Protein AF-A0AA88QID2-F1 (afdb_monomer_lite)

Secondary structure (DSSP, 8-state):
------SGGGTT-TTT-TTHHHHHHHHHHHHHTTT-TTTTHHHHHHHHHHHHHHHHHHHHHHHTT-SSSSPPHHHHHHHHHHTTS---

InterPro domains:
  IPR009069 Cysteine alpha-hairpin motif superfamily [SSF47072] (16-77)
  IPR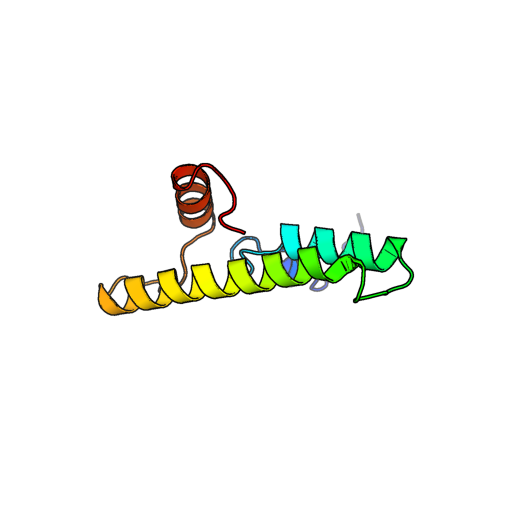051040 Cytochrome c oxidase-assembly factor COX23 [PTHR46811] (5-82)

pLDDT: mean 72.99, std 12.96, range [40.22, 87.25]

Organism: NCBI:txid172907

Structure (mmCIF, N/CA/C/O backbone):
data_AF-A0AA88QID2-F1
#
_entry.id   AF-A0AA88QID2-F1
#
loop_
_atom_site.group_PDB
_atom_site.id
_atom_site.type_symbol
_atom_site.label_atom_id
_atom_site.label_alt_id
_atom_site.label_comp_id
_atom_site.label_asym_id
_atom_site.label_entity_id
_atom_site.label_seq_id
_atom_site.pdbx_PDB_ins_code
_atom_site.Cartn_x
_atom_site.Cartn_y
_atom_site.Cartn_z
_atom_site.occupancy
_atom_site.B_iso_or_equiv
_atom_site.auth_seq_id
_atom_site.auth_comp_id
_atom_site.auth_asym_id
_atom_site.auth_atom_id
_atom_site.pdbx_PDB_model_num
ATOM 1 N N . MET A 1 1 ? 27.156 24.583 12.403 1.00 54.94 1 MET A N 1
ATOM 2 C CA . MET A 1 1 ? 25.697 24.350 12.344 1.00 54.94 1 MET A CA 1
ATOM 3 C C . MET A 1 1 ? 25.129 25.196 11.217 1.00 54.94 1 MET A C 1
ATOM 5 O O . MET A 1 1 ? 25.327 26.394 11.297 1.00 54.94 1 MET A O 1
ATOM 9 N N . MET A 1 2 ? 24.459 24.632 10.206 1.00 44.56 2 MET A N 1
ATOM 10 C CA . MET A 1 2 ? 23.515 25.389 9.368 1.00 44.56 2 MET A CA 1
ATOM 11 C C . MET A 1 2 ? 22.347 24.483 8.982 1.00 44.56 2 MET A C 1
ATOM 13 O O . MET A 1 2 ? 22.525 23.410 8.413 1.00 44.56 2 MET A O 1
ATOM 17 N N . ALA A 1 3 ? 21.160 24.923 9.387 1.00 57.47 3 ALA A N 1
ATOM 18 C CA . ALA A 1 3 ? 19.888 24.250 9.232 1.00 57.47 3 ALA A CA 1
ATOM 19 C C . ALA A 1 3 ? 19.299 24.526 7.842 1.00 57.47 3 ALA A C 1
ATOM 21 O O . ALA A 1 3 ? 19.015 25.672 7.504 1.00 57.47 3 ALA A O 1
ATOM 22 N N . GLY A 1 4 ? 19.050 23.465 7.073 1.00 47.44 4 GLY A N 1
ATOM 23 C CA . GLY A 1 4 ? 18.172 23.486 5.906 1.00 47.44 4 GLY A CA 1
ATOM 24 C C . GLY A 1 4 ? 16.794 22.946 6.284 1.00 47.44 4 GLY A C 1
ATOM 25 O O . GLY A 1 4 ? 16.553 21.744 6.220 1.00 47.44 4 GLY A O 1
ATOM 26 N N . LYS A 1 5 ? 15.878 23.823 6.704 1.00 57.47 5 LYS A N 1
ATOM 27 C CA . LYS A 1 5 ? 14.440 23.515 6.722 1.00 57.47 5 LYS A CA 1
ATOM 28 C C . LYS A 1 5 ? 13.963 23.458 5.269 1.00 57.47 5 LYS A C 1
ATOM 30 O O . LYS A 1 5 ? 14.150 24.456 4.582 1.00 57.47 5 LYS A O 1
ATOM 35 N N . SER A 1 6 ? 13.327 22.362 4.833 1.00 46.25 6 SER A N 1
ATOM 36 C CA . SER A 1 6 ? 12.110 22.378 3.985 1.00 46.25 6 SER A CA 1
ATOM 37 C C . SER A 1 6 ? 11.647 20.966 3.565 1.00 46.25 6 SER A C 1
ATOM 39 O O . SER A 1 6 ? 12.247 20.297 2.733 1.00 46.25 6 SER A O 1
ATOM 41 N N . SER A 1 7 ? 10.518 20.543 4.143 1.00 49.94 7 SER A N 1
ATOM 42 C CA . SER A 1 7 ? 9.453 19.715 3.536 1.00 49.94 7 SER A CA 1
ATOM 43 C C . SER A 1 7 ? 9.678 18.235 3.172 1.00 49.94 7 SER A C 1
ATOM 45 O O . SER A 1 7 ? 8.683 17.524 3.032 1.00 49.94 7 SER A O 1
ATOM 47 N N . ALA A 1 8 ? 10.904 17.712 3.098 1.00 44.81 8 ALA A N 1
ATOM 48 C CA . ALA A 1 8 ? 11.137 16.301 2.735 1.00 44.81 8 ALA A CA 1
ATOM 49 C C . ALA A 1 8 ? 10.575 15.272 3.752 1.00 44.81 8 ALA A C 1
ATOM 51 O O . ALA A 1 8 ? 10.260 14.140 3.385 1.00 44.81 8 ALA A O 1
ATOM 52 N N . CYS A 1 9 ? 10.373 15.661 5.019 1.00 43.41 9 CYS A N 1
ATOM 53 C CA . CYS A 1 9 ? 9.811 14.772 6.050 1.00 43.41 9 CYS A CA 1
ATOM 54 C C . CYS A 1 9 ? 8.333 14.408 5.835 1.00 43.41 9 CYS A C 1
ATOM 56 O O . CYS A 1 9 ? 7.893 13.372 6.328 1.00 43.41 9 CYS A O 1
ATOM 58 N N . LYS A 1 10 ? 7.545 15.205 5.097 1.00 40.22 10 LYS A N 1
ATOM 59 C CA . LYS A 1 10 ? 6.109 14.911 4.900 1.00 40.22 10 LYS A CA 1
ATOM 60 C C . LYS A 1 10 ? 5.851 13.746 3.937 1.00 40.22 10 LYS A C 1
ATOM 62 O O . LYS A 1 10 ? 4.824 13.092 4.056 1.00 40.22 10 LYS A O 1
ATOM 67 N N . VAL A 1 11 ? 6.793 13.440 3.041 1.00 45.81 11 VAL A N 1
ATOM 68 C CA . VAL A 1 11 ? 6.685 12.325 2.074 1.00 45.81 11 VAL A CA 1
ATOM 69 C C . VAL A 1 11 ? 7.206 10.998 2.652 1.00 45.81 11 VAL A C 1
ATOM 71 O O . VAL A 1 11 ? 6.840 9.932 2.170 1.00 45.81 11 VAL A O 1
ATOM 74 N N . ARG A 1 12 ? 7.988 11.051 3.741 1.00 44.69 12 ARG A N 1
ATOM 75 C CA . ARG A 1 12 ? 8.506 9.891 4.493 1.00 44.69 12 ARG A CA 1
ATOM 76 C C . ARG A 1 12 ? 7.721 9.595 5.779 1.00 44.69 12 ARG A C 1
ATOM 78 O O . ARG A 1 12 ? 8.251 8.975 6.692 1.00 44.69 12 ARG A O 1
ATOM 85 N N . ASN A 1 13 ? 6.480 10.067 5.892 1.00 51.31 13 ASN A N 1
ATOM 86 C CA . ASN A 1 13 ? 5.627 9.681 7.015 1.00 51.31 13 ASN A CA 1
ATOM 87 C C . ASN A 1 13 ? 5.122 8.248 6.788 1.00 51.31 13 ASN A C 1
ATOM 89 O O . ASN A 1 13 ? 4.155 8.033 6.049 1.00 51.31 13 ASN A O 1
ATOM 93 N N . VAL A 1 14 ? 5.791 7.288 7.436 1.00 54.53 14 VAL A N 1
ATOM 94 C CA . VAL A 1 14 ? 5.349 5.887 7.604 1.00 54.53 14 VAL A CA 1
ATOM 95 C C . VAL A 1 14 ? 3.883 5.839 8.051 1.00 54.53 14 VAL A C 1
ATOM 97 O O . VAL A 1 14 ? 3.094 5.028 7.568 1.00 54.53 14 VAL A O 1
ATOM 100 N N . ASP A 1 15 ? 3.482 6.819 8.860 1.00 48.69 15 ASP A N 1
ATOM 101 C CA . ASP A 1 15 ? 2.125 7.022 9.355 1.00 48.69 15 ASP A CA 1
ATOM 102 C C . ASP A 1 15 ? 1.072 7.402 8.313 1.00 48.69 15 ASP A C 1
ATOM 104 O O . ASP A 1 15 ? -0.111 7.326 8.612 1.00 48.69 15 ASP A O 1
ATOM 108 N N . ILE A 1 16 ? 1.417 7.778 7.079 1.00 54.12 16 ILE A N 1
ATOM 109 C CA . ILE A 1 16 ? 0.413 8.206 6.077 1.00 54.12 16 ILE A CA 1
ATOM 110 C C . ILE A 1 16 ? 0.435 7.314 4.839 1.00 54.12 16 ILE A C 1
ATOM 112 O O . ILE A 1 16 ? -0.615 7.022 4.273 1.00 54.12 16 ILE A O 1
ATOM 116 N N . ASN A 1 17 ? 1.614 6.841 4.430 1.00 61.12 17 ASN A N 1
ATOM 117 C CA . ASN A 1 17 ? 1.751 5.989 3.255 1.00 61.12 17 ASN A CA 1
ATOM 118 C C . ASN A 1 17 ? 2.170 4.578 3.664 1.00 61.12 17 ASN A C 1
ATOM 120 O O . ASN A 1 17 ? 3.356 4.329 3.838 1.00 61.12 17 ASN A O 1
ATOM 124 N N . PRO A 1 18 ? 1.234 3.624 3.752 1.00 68.31 18 PRO A N 1
ATOM 125 C CA . PRO A 1 18 ? 1.552 2.267 4.186 1.00 68.31 18 PRO A CA 1
ATOM 126 C C . PRO A 1 18 ? 2.295 1.431 3.130 1.00 68.31 18 PRO A C 1
ATOM 128 O O . PRO A 1 18 ? 2.713 0.312 3.398 1.00 68.31 18 PRO A O 1
ATOM 131 N N . CYS A 1 19 ? 2.470 1.973 1.924 1.00 72.81 19 CYS A N 1
ATOM 132 C CA . CYS A 1 19 ? 3.121 1.306 0.798 1.00 72.81 19 CYS A CA 1
ATOM 133 C C . CYS A 1 19 ? 4.447 1.987 0.409 1.00 72.81 19 CYS A C 1
ATOM 135 O O . CYS A 1 19 ? 4.848 1.916 -0.748 1.00 72.81 19 CYS A O 1
ATOM 137 N N . ILE A 1 20 ? 5.104 2.695 1.337 1.00 72.31 20 ILE A N 1
ATOM 138 C CA . ILE A 1 20 ? 6.366 3.416 1.077 1.00 72.31 20 ILE A CA 1
ATOM 139 C C . ILE A 1 20 ? 7.486 2.503 0.589 1.00 72.31 20 ILE A C 1
ATOM 141 O O . ILE A 1 20 ? 8.182 2.879 -0.346 1.00 72.31 20 ILE A O 1
ATOM 145 N N . GLU A 1 21 ? 7.640 1.312 1.164 1.00 72.12 21 GLU A N 1
ATOM 146 C CA . GLU A 1 21 ? 8.668 0.366 0.719 1.00 72.12 21 GLU A CA 1
ATOM 147 C C . GLU A 1 21 ? 8.405 -0.145 -0.703 1.00 72.12 21 GLU A C 1
ATOM 149 O O . GLU A 1 21 ? 9.335 -0.251 -1.495 1.00 72.12 21 GLU A O 1
ATOM 154 N N . GLU A 1 22 ? 7.141 -0.394 -1.064 1.00 75.69 22 GLU A N 1
ATOM 155 C CA . GLU A 1 22 ? 6.791 -0.804 -2.432 1.00 75.69 22 GLU A CA 1
ATOM 156 C C . GLU A 1 22 ? 6.967 0.345 -3.425 1.00 75.69 22 GLU A C 1
ATOM 158 O O . GLU A 1 22 ? 7.436 0.134 -4.544 1.00 75.69 22 GLU A O 1
ATOM 163 N N . SER A 1 23 ? 6.645 1.576 -3.014 1.00 75.12 23 SER A N 1
ATOM 164 C CA . SER A 1 23 ? 6.950 2.770 -3.801 1.00 75.12 23 SER A CA 1
ATOM 165 C C . SER A 1 23 ? 8.455 2.915 -4.011 1.00 75.12 23 SER A C 1
ATOM 167 O O . SER A 1 23 ? 8.872 3.104 -5.148 1.00 75.12 23 SER A O 1
ATOM 169 N N . ASP A 1 24 ? 9.270 2.779 -2.964 1.00 80.81 24 ASP A N 1
ATOM 170 C CA . ASP A 1 24 ? 10.735 2.846 -3.047 1.00 80.81 24 ASP A CA 1
ATOM 171 C C . ASP A 1 24 ? 11.304 1.740 -3.949 1.00 80.81 24 ASP A C 1
ATOM 173 O O . ASP A 1 24 ? 12.113 2.020 -4.832 1.00 80.81 24 ASP A O 1
ATOM 177 N N . GLY A 1 25 ? 10.805 0.506 -3.822 1.00 79.88 25 GLY A N 1
ATOM 178 C CA . GLY A 1 25 ? 11.162 -0.608 -4.702 1.00 79.88 25 GLY A CA 1
ATOM 179 C C . GLY A 1 25 ? 10.792 -0.349 -6.164 1.00 79.88 25 GLY A C 1
ATOM 180 O O . GLY A 1 25 ? 11.606 -0.573 -7.061 1.00 79.88 25 GLY A O 1
ATOM 181 N N . SER A 1 26 ? 9.600 0.203 -6.416 1.00 81.06 26 SER A N 1
ATOM 182 C CA . SER A 1 26 ? 9.184 0.598 -7.765 1.00 81.06 26 SER A CA 1
ATOM 183 C C . SER A 1 26 ? 10.050 1.727 -8.330 1.00 81.06 26 SER A C 1
ATOM 185 O O . SER A 1 26 ? 10.394 1.684 -9.506 1.00 81.06 26 SER A O 1
ATOM 187 N N . GLN A 1 27 ? 10.449 2.703 -7.506 1.00 81.81 27 GLN A N 1
ATOM 188 C CA . GLN A 1 27 ? 11.333 3.796 -7.913 1.00 81.81 27 GLN A CA 1
ATOM 189 C C . GLN A 1 27 ? 12.737 3.285 -8.236 1.00 81.81 27 GLN A C 1
ATOM 191 O O . GLN A 1 27 ? 13.269 3.648 -9.276 1.00 81.81 27 GLN A O 1
ATOM 196 N N . LYS A 1 28 ? 13.300 2.387 -7.420 1.00 84.50 28 LYS A N 1
ATOM 197 C CA . LYS A 1 28 ? 14.590 1.732 -7.701 1.00 84.50 28 LYS A CA 1
ATOM 198 C C . LYS A 1 28 ? 14.555 0.904 -8.979 1.00 84.50 28 LYS A C 1
ATOM 200 O O . LYS A 1 28 ? 15.508 0.918 -9.747 1.00 84.50 28 LYS A O 1
ATOM 205 N N . CYS A 1 29 ? 13.453 0.199 -9.223 1.00 85.44 29 CYS A N 1
ATOM 206 C CA . CYS A 1 29 ? 13.263 -0.527 -10.471 1.00 85.44 29 CYS A CA 1
ATOM 207 C C . CYS A 1 29 ? 13.204 0.444 -11.663 1.00 85.44 29 CYS A C 1
ATOM 209 O O . CYS A 1 29 ? 13.903 0.250 -12.651 1.00 85.44 29 CYS A O 1
ATOM 211 N N . LEU A 1 30 ? 12.434 1.530 -11.566 1.00 84.94 30 LEU A N 1
ATOM 212 C CA . LEU A 1 30 ? 12.385 2.539 -12.625 1.00 84.94 30 LEU A CA 1
ATOM 213 C C . LEU A 1 30 ? 13.763 3.170 -12.864 1.00 84.94 30 LEU A C 1
ATOM 215 O O . LEU A 1 30 ? 14.148 3.329 -14.013 1.00 84.94 30 LEU A O 1
ATOM 219 N N . ASP A 1 31 ? 14.523 3.464 -11.812 1.00 86.81 31 ASP A N 1
ATOM 220 C CA . ASP A 1 31 ? 15.882 4.004 -11.916 1.00 86.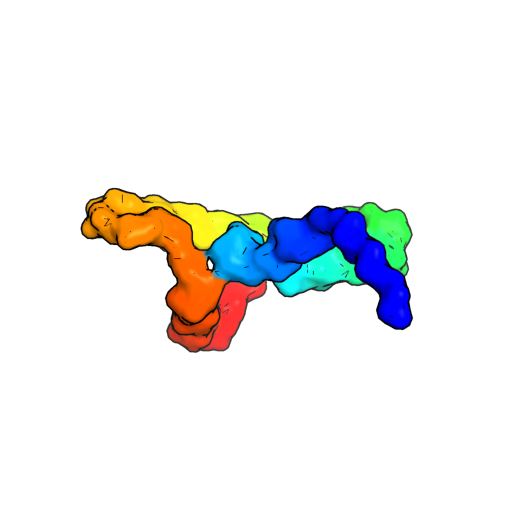81 31 ASP A CA 1
ATOM 221 C C . ASP A 1 31 ? 16.828 3.040 -12.657 1.00 86.81 31 ASP A C 1
ATOM 223 O O . ASP A 1 31 ? 17.508 3.434 -13.602 1.00 86.81 31 ASP A O 1
ATOM 227 N N . ALA A 1 32 ? 16.782 1.745 -12.322 1.00 87.25 32 ALA A N 1
ATOM 228 C CA . ALA A 1 32 ? 17.610 0.716 -12.952 1.00 87.25 32 ALA A CA 1
ATOM 229 C C . ALA A 1 32 ? 17.235 0.418 -14.418 1.00 87.25 32 ALA A C 1
ATOM 231 O O . ALA A 1 32 ? 18.097 0.049 -15.214 1.00 87.25 32 ALA A O 1
ATOM 232 N N . TYR A 1 33 ? 15.957 0.564 -14.780 1.00 83.31 33 TYR A N 1
ATOM 233 C CA . TYR A 1 33 ? 15.428 0.224 -16.105 1.00 83.31 33 TYR A CA 1
ATOM 234 C C . TYR A 1 33 ? 15.044 1.459 -16.942 1.00 83.31 33 TYR A C 1
ATOM 236 O O . TYR A 1 33 ? 14.196 1.353 -17.817 1.00 83.31 33 TYR A O 1
ATOM 244 N N . ASN A 1 34 ? 15.628 2.643 -16.715 1.00 84.50 34 ASN A N 1
ATOM 245 C CA . ASN A 1 34 ? 15.330 3.866 -17.494 1.00 84.50 34 ASN A CA 1
ATOM 246 C C . ASN A 1 34 ? 13.834 4.251 -17.537 1.00 84.50 34 ASN A C 1
ATOM 248 O O . ASN A 1 34 ? 13.319 4.733 -18.543 1.00 84.50 34 ASN A O 1
ATOM 252 N N . TYR A 1 35 ? 13.127 4.065 -16.427 1.00 76.62 35 TYR A N 1
ATOM 253 C CA . TYR A 1 35 ? 11.696 4.317 -16.264 1.00 76.62 35 TYR A CA 1
ATOM 254 C C . TYR A 1 35 ? 10.785 3.400 -17.097 1.00 76.62 35 TYR A C 1
ATOM 256 O O . TYR A 1 35 ? 9.608 3.725 -17.303 1.00 76.62 35 TYR A O 1
ATOM 264 N N . ASP A 1 36 ? 11.267 2.217 -17.500 1.00 80.44 36 ASP A N 1
ATOM 265 C CA . ASP A 1 36 ? 10.428 1.202 -18.138 1.00 80.44 36 ASP A CA 1
ATOM 266 C C . ASP A 1 36 ? 9.401 0.611 -17.160 1.00 80.44 36 ASP A C 1
ATOM 268 O O . ASP A 1 36 ? 9.633 -0.343 -16.409 1.00 80.44 36 ASP A O 1
ATOM 272 N N . LYS A 1 37 ? 8.193 1.179 -17.192 1.00 77.06 37 LYS A N 1
ATOM 273 C CA . LYS A 1 37 ? 7.056 0.760 -16.355 1.00 77.06 37 LYS A CA 1
ATOM 274 C C . LYS A 1 37 ? 6.638 -0.688 -16.618 1.00 77.06 37 LYS A C 1
ATOM 276 O O . LYS A 1 37 ? 6.053 -1.319 -15.740 1.00 77.06 37 LYS A O 1
ATOM 281 N N . SER A 1 38 ? 6.937 -1.198 -17.811 1.00 80.69 38 SER A N 1
ATOM 282 C CA . SER A 1 38 ? 6.643 -2.563 -18.250 1.00 80.69 38 SER A CA 1
ATOM 283 C C . SER A 1 38 ? 7.397 -3.596 -17.407 1.00 80.69 38 SER A C 1
ATOM 285 O O . SER A 1 38 ? 6.787 -4.548 -16.914 1.00 80.69 38 SER A O 1
ATOM 287 N N . MET A 1 39 ? 8.690 -3.355 -17.154 1.00 79.31 39 MET A N 1
ATOM 288 C CA . MET A 1 39 ? 9.546 -4.225 -16.334 1.00 79.31 39 MET A CA 1
ATOM 289 C C . MET A 1 39 ? 9.165 -4.158 -14.852 1.00 79.31 39 MET A C 1
A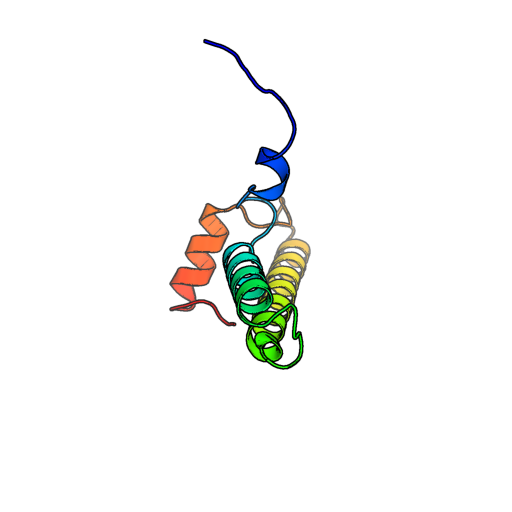TOM 291 O O . MET A 1 39 ? 9.145 -5.168 -14.155 1.00 79.31 39 MET A O 1
ATOM 295 N N . CYS A 1 40 ? 8.770 -2.974 -14.380 1.00 84.06 40 CYS A N 1
ATOM 296 C CA . CYS A 1 40 ? 8.399 -2.748 -12.982 1.00 84.06 40 CYS A CA 1
ATOM 297 C C . CYS A 1 40 ? 6.910 -3.000 -12.684 1.00 84.06 40 CYS A C 1
ATOM 299 O O . CYS A 1 40 ? 6.427 -2.666 -11.600 1.00 84.06 40 CYS A O 1
ATOM 301 N N . SER A 1 41 ? 6.165 -3.588 -13.626 1.00 81.75 41 SER A N 1
ATOM 302 C CA . SER A 1 41 ? 4.722 -3.845 -13.514 1.00 81.75 41 SER A CA 1
ATOM 303 C C . SER A 1 41 ? 4.354 -4.670 -12.275 1.00 81.75 41 SER A C 1
ATOM 305 O O . SER A 1 41 ? 3.345 -4.376 -11.631 1.00 81.75 41 SER A O 1
ATOM 307 N N . ALA A 1 42 ? 5.208 -5.618 -11.874 1.00 82.25 42 ALA A N 1
ATOM 308 C CA . ALA A 1 42 ? 5.059 -6.378 -10.635 1.00 82.25 42 ALA A CA 1
ATOM 309 C C . ALA A 1 42 ? 5.019 -5.462 -9.397 1.00 82.25 42 ALA A C 1
ATOM 311 O O . ALA A 1 42 ? 4.075 -5.540 -8.615 1.00 82.25 42 ALA A O 1
ATOM 312 N N . TYR A 1 43 ? 5.964 -4.524 -9.262 1.00 81.00 43 TYR A N 1
ATOM 313 C CA . TYR A 1 43 ? 5.987 -3.559 -8.154 1.00 81.00 43 TYR A CA 1
ATOM 314 C C . TYR A 1 43 ? 4.748 -2.654 -8.149 1.00 81.00 43 TYR A C 1
ATOM 316 O O . TYR A 1 43 ? 4.168 -2.382 -7.098 1.00 81.00 43 TYR A O 1
ATOM 324 N N . PHE A 1 44 ? 4.273 -2.234 -9.325 1.00 80.38 44 PHE A N 1
ATOM 325 C CA . PHE A 1 44 ? 3.024 -1.474 -9.425 1.00 80.38 44 PHE A CA 1
ATOM 326 C C . PHE A 1 44 ? 1.800 -2.287 -8.994 1.00 80.38 44 PHE A C 1
ATOM 328 O O . PHE A 1 44 ? 0.889 -1.727 -8.376 1.00 80.38 44 PHE A O 1
ATOM 335 N N . MET A 1 45 ? 1.754 -3.587 -9.306 1.00 83.06 45 MET A N 1
ATOM 336 C CA . MET A 1 45 ? 0.697 -4.470 -8.810 1.00 83.06 45 MET A CA 1
ATOM 337 C C . MET A 1 45 ? 0.743 -4.569 -7.285 1.00 83.06 45 MET A C 1
ATOM 339 O O . MET A 1 45 ? -0.296 -4.384 -6.651 1.00 83.06 45 MET A O 1
ATOM 343 N N . ARG A 1 46 ? 1.929 -4.742 -6.690 1.00 81.69 46 ARG A N 1
ATOM 344 C CA . ARG A 1 46 ? 2.090 -4.771 -5.228 1.00 81.69 46 ARG A CA 1
ATOM 345 C C . ARG A 1 46 ? 1.616 -3.484 -4.567 1.00 81.69 46 ARG A C 1
ATOM 347 O O . ARG A 1 46 ? 0.803 -3.517 -3.647 1.00 81.69 46 ARG A O 1
ATOM 354 N N . TYR A 1 47 ? 2.015 -2.333 -5.107 1.00 80.25 47 TYR A N 1
ATOM 355 C CA . TYR A 1 47 ? 1.562 -1.030 -4.621 1.00 80.25 47 TYR A CA 1
ATOM 356 C C . TYR A 1 47 ? 0.031 -0.865 -4.703 1.00 80.25 47 TYR A C 1
ATOM 358 O O . TYR A 1 47 ? -0.608 -0.387 -3.759 1.00 80.25 47 TYR A O 1
ATOM 366 N N . LYS A 1 48 ? -0.592 -1.291 -5.813 1.00 82.56 48 LYS A N 1
ATOM 367 C CA . LYS A 1 48 ? -2.058 -1.271 -5.969 1.00 82.56 48 LYS A CA 1
ATOM 368 C C . LYS A 1 48 ? -2.753 -2.202 -4.974 1.00 82.56 48 LYS A C 1
ATOM 370 O O . LYS A 1 48 ? -3.757 -1.800 -4.385 1.00 82.56 48 LYS A O 1
ATOM 375 N N . ASN A 1 49 ? -2.219 -3.402 -4.767 1.00 84.12 49 ASN A N 1
ATOM 376 C CA . ASN A 1 49 ? -2.752 -4.381 -3.821 1.00 84.12 49 ASN A CA 1
ATOM 377 C C . ASN A 1 49 ? -2.658 -3.864 -2.383 1.00 84.12 49 ASN A C 1
ATOM 379 O O . ASN A 1 49 ? -3.649 -3.910 -1.658 1.00 84.12 49 ASN A O 1
ATOM 383 N N . CYS A 1 50 ? -1.527 -3.258 -2.019 1.00 81.62 50 CYS A N 1
ATOM 384 C CA . CYS A 1 50 ? -1.340 -2.584 -0.742 1.00 81.62 50 CYS A CA 1
ATOM 385 C C . CYS A 1 50 ? -2.406 -1.502 -0.516 1.00 81.62 50 CYS A C 1
ATOM 387 O O . CYS A 1 50 ? -3.152 -1.564 0.462 1.00 81.62 50 CYS A O 1
ATOM 389 N N . ARG A 1 51 ? -2.585 -0.557 -1.454 1.00 80.44 51 ARG A N 1
ATOM 390 C CA . ARG A 1 51 ? -3.645 0.463 -1.329 1.00 80.44 51 ARG A CA 1
ATOM 391 C C . ARG A 1 51 ? -5.042 -0.141 -1.206 1.00 80.44 51 ARG A C 1
ATOM 393 O O . ARG A 1 51 ? -5.841 0.359 -0.417 1.00 80.44 51 ARG A O 1
ATOM 400 N N . LYS A 1 52 ? -5.346 -1.191 -1.972 1.00 84.38 52 LYS A N 1
ATOM 401 C CA . LYS A 1 52 ? -6.652 -1.861 -1.939 1.00 84.38 52 LYS A CA 1
ATOM 402 C C . LYS A 1 52 ? -6.912 -2.521 -0.584 1.00 84.38 52 LYS A C 1
ATOM 404 O O . LYS A 1 52 ? -8.013 -2.391 -0.056 1.00 84.38 52 LYS A O 1
ATOM 409 N N . TYR A 1 53 ? -5.898 -3.163 -0.011 1.00 84.25 53 TYR A N 1
ATOM 410 C CA . TYR A 1 53 ? -5.977 -3.786 1.304 1.00 84.25 53 TYR A CA 1
ATOM 411 C C . TYR A 1 53 ? -6.250 -2.750 2.401 1.00 84.25 53 TYR A C 1
ATOM 413 O O . TYR A 1 53 ? -7.246 -2.854 3.114 1.00 84.25 53 TYR A O 1
ATOM 421 N N . TRP A 1 54 ? -5.441 -1.688 2.471 1.00 81.31 54 TRP A N 1
ATOM 422 C CA . TRP A 1 54 ? -5.631 -0.621 3.460 1.00 81.31 54 TRP A CA 1
ATOM 423 C C . TRP A 1 54 ? -6.961 0.107 3.294 1.00 81.31 54 TRP A C 1
ATOM 425 O O . TRP A 1 54 ? -7.580 0.484 4.284 1.00 81.31 54 TRP A O 1
ATOM 435 N N . HIS A 1 55 ? -7.446 0.255 2.061 1.00 83.88 55 HIS A N 1
ATOM 436 C CA . HIS A 1 55 ? -8.785 0.779 1.816 1.00 83.88 55 HIS A CA 1
ATOM 437 C C . HIS A 1 55 ? -9.882 -0.132 2.386 1.00 83.88 55 HIS A C 1
ATOM 439 O O . HIS A 1 55 ? -10.835 0.369 2.979 1.00 83.88 55 HIS A O 1
ATOM 445 N N . GLY A 1 56 ? -9.723 -1.454 2.276 1.00 85.00 56 GLY A N 1
ATOM 446 C CA . GLY A 1 56 ? -10.599 -2.431 2.924 1.00 85.00 56 GLY A CA 1
ATOM 447 C C . GLY A 1 56 ? -10.576 -2.323 4.450 1.00 85.00 56 GLY A C 1
ATOM 448 O O . GLY A 1 56 ? -11.636 -2.276 5.067 1.00 85.00 56 GLY A O 1
ATOM 449 N N . VAL A 1 57 ? -9.389 -2.194 5.052 1.00 84.06 57 VAL A N 1
ATOM 450 C CA . VAL A 1 57 ? -9.238 -1.993 6.506 1.00 84.06 57 VAL A CA 1
ATOM 451 C C . VAL A 1 57 ? -9.904 -0.690 6.956 1.00 84.06 57 VAL A C 1
ATOM 453 O O . VAL A 1 57 ? -10.633 -0.696 7.944 1.00 84.06 57 VAL A O 1
ATOM 456 N N . MET A 1 58 ? -9.724 0.409 6.214 1.00 83.38 58 MET A N 1
ATOM 457 C CA . MET A 1 58 ? -10.398 1.684 6.501 1.00 83.38 58 MET A CA 1
ATOM 458 C C . MET A 1 58 ? -11.924 1.557 6.425 1.00 83.38 58 MET A C 1
ATOM 460 O O . MET A 1 58 ? -12.633 2.061 7.291 1.00 83.38 58 MET A O 1
ATOM 464 N N . LEU A 1 59 ? -12.446 0.870 5.404 1.00 86.06 59 LEU A N 1
ATOM 465 C CA . LEU A 1 59 ? -13.883 0.620 5.260 1.00 86.06 59 LEU A CA 1
ATOM 466 C C . LEU A 1 59 ? -14.435 -0.225 6.411 1.00 86.06 59 LEU A C 1
ATOM 468 O O . LEU A 1 59 ? -15.532 0.061 6.889 1.00 86.06 59 LEU A O 1
ATOM 472 N N . GLN A 1 60 ? -13.681 -1.232 6.857 1.00 85.38 60 GLN A N 1
ATOM 473 C CA . GLN A 1 60 ? -14.062 -2.069 7.989 1.00 85.38 60 GLN A CA 1
ATOM 474 C C . GLN A 1 60 ? -14.094 -1.245 9.281 1.00 85.38 60 GLN A C 1
ATOM 476 O O . GLN A 1 60 ? -15.141 -1.144 9.906 1.00 85.38 60 GLN A O 1
ATOM 481 N N . ARG A 1 61 ? -13.017 -0.509 9.589 1.00 84.56 61 ARG A N 1
ATOM 482 C CA . ARG A 1 61 ? -12.945 0.386 10.759 1.00 84.56 61 ARG A CA 1
ATOM 483 C C . ARG A 1 61 ? -14.062 1.420 10.787 1.00 84.56 61 ARG A C 1
ATOM 485 O O . ARG A 1 61 ? -14.647 1.667 11.838 1.00 84.56 61 ARG A O 1
ATOM 492 N N . ARG A 1 62 ? -14.410 1.975 9.623 1.00 84.62 62 ARG A N 1
ATOM 493 C CA . ARG A 1 62 ? -15.547 2.885 9.478 1.00 84.62 62 ARG A CA 1
ATOM 494 C C . ARG A 1 62 ? -16.879 2.203 9.805 1.00 84.62 62 ARG A C 1
ATOM 496 O O . ARG A 1 62 ? -17.735 2.838 10.413 1.00 84.62 62 ARG A O 1
ATOM 503 N N . ARG A 1 63 ? -17.076 0.942 9.397 1.00 86.75 63 ARG A N 1
ATOM 504 C CA . ARG A 1 63 ? -18.273 0.153 9.747 1.00 86.75 63 ARG A CA 1
ATOM 505 C C . ARG A 1 63 ? -18.328 -0.168 11.237 1.00 86.75 63 ARG A C 1
ATOM 507 O O . ARG A 1 63 ? -19.402 -0.075 11.816 1.00 86.75 63 ARG A O 1
ATOM 514 N N . ASP A 1 64 ? -17.184 -0.472 11.839 1.00 85.94 64 ASP A N 1
ATOM 515 C CA . ASP A 1 64 ? -17.052 -0.732 13.276 1.00 85.94 64 ASP A CA 1
ATOM 516 C C . ASP A 1 64 ? -17.140 0.550 14.131 1.00 85.94 64 ASP A C 1
ATOM 518 O O . ASP A 1 64 ? -17.180 0.486 15.357 1.00 85.94 64 ASP A O 1
ATOM 522 N N . GLY A 1 65 ? -17.174 1.734 13.505 1.00 85.75 65 GLY A N 1
ATOM 523 C CA . GLY A 1 65 ? -17.230 3.022 14.201 1.00 85.75 65 GLY A CA 1
ATOM 524 C C . GLY A 1 65 ? -15.918 3.417 14.889 1.00 85.75 65 GLY A C 1
ATOM 525 O O . GLY A 1 65 ? -15.912 4.316 15.730 1.00 85.75 65 GLY A O 1
ATOM 526 N N . VAL A 1 66 ? -14.804 2.773 14.532 1.00 79.06 66 VAL A N 1
ATOM 527 C CA . VAL A 1 66 ? -13.481 3.008 15.120 1.00 79.06 66 VAL A CA 1
ATOM 528 C C . VAL A 1 66 ? -12.841 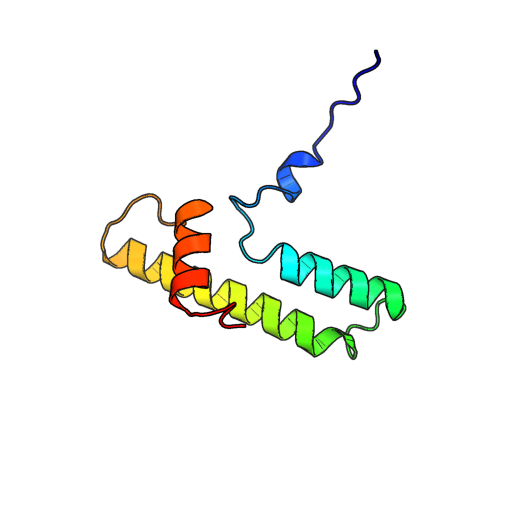4.234 14.473 1.00 79.06 66 VAL A C 1
ATOM 530 O O . VAL A 1 66 ? -12.607 4.269 13.265 1.00 79.06 66 VAL A O 1
ATOM 533 N N . LYS A 1 67 ? -12.527 5.245 15.291 1.00 73.31 67 LYS A N 1
ATOM 534 C CA . LYS A 1 67 ? -11.737 6.419 14.893 1.00 73.31 67 LYS A CA 1
ATOM 535 C C . LYS A 1 67 ? -10.380 6.385 15.600 1.00 73.31 67 LYS A C 1
ATOM 537 O O . LYS A 1 67 ? -10.370 6.168 16.811 1.00 73.31 67 LYS A O 1
ATOM 542 N N . PRO A 1 68 ? -9.262 6.660 14.905 1.00 72.69 68 PRO A N 1
ATOM 543 C CA . PRO A 1 68 ? -9.145 7.109 13.510 1.00 72.69 68 PRO A CA 1
ATOM 544 C C . PRO A 1 68 ? -9.413 6.006 12.467 1.00 72.69 68 PRO A C 1
ATOM 546 O O . PRO A 1 68 ? -9.022 4.856 12.649 1.00 72.69 68 PRO A O 1
ATOM 549 N N . ASP A 1 69 ? -10.050 6.377 11.343 1.00 68.81 69 ASP A N 1
ATOM 550 C CA . ASP A 1 69 ? -10.352 5.443 10.242 1.00 68.81 69 ASP A CA 1
ATOM 551 C C . ASP A 1 69 ? -9.072 4.824 9.650 1.00 68.81 69 ASP A C 1
ATOM 553 O O . ASP A 1 69 ? -9.077 3.681 9.191 1.00 68.81 69 ASP A O 1
ATOM 557 N N . MET A 1 70 ? -7.963 5.576 9.662 1.00 68.69 70 MET A N 1
ATOM 558 C CA . MET A 1 70 ? -6.662 5.091 9.213 1.00 68.69 70 MET A CA 1
ATOM 559 C C . MET A 1 70 ? -5.902 4.437 10.379 1.00 68.69 70 MET A C 1
ATOM 561 O O . MET A 1 70 ? -5.716 5.098 11.401 1.00 68.69 70 MET A O 1
ATOM 565 N N . PRO A 1 71 ? -5.407 3.194 10.229 1.00 74.69 71 PRO A N 1
ATOM 566 C CA . PRO A 1 71 ? -4.534 2.570 11.226 1.00 74.69 71 PRO A CA 1
ATOM 567 C C . PRO A 1 71 ? -3.241 3.346 11.435 1.00 74.69 71 PRO A C 1
ATOM 569 O O . PRO A 1 71 ? -2.671 3.834 10.459 1.00 74.69 71 PRO A O 1
ATOM 572 N N . THR A 1 72 ? -2.772 3.448 12.678 1.00 76.12 72 THR A N 1
ATOM 573 C CA . THR A 1 72 ? -1.457 4.032 13.014 1.00 76.12 72 THR A CA 1
ATOM 574 C C . THR A 1 72 ? -0.319 3.129 12.535 1.00 76.12 72 THR A C 1
ATOM 576 O O . THR A 1 72 ? -0.561 1.960 12.240 1.00 76.12 72 THR A O 1
ATOM 579 N N . ALA A 1 73 ? 0.918 3.630 12.431 1.00 71.12 73 ALA A N 1
ATOM 580 C CA . ALA A 1 73 ? 2.051 2.821 11.963 1.00 71.12 73 ALA A CA 1
ATOM 581 C C . ALA A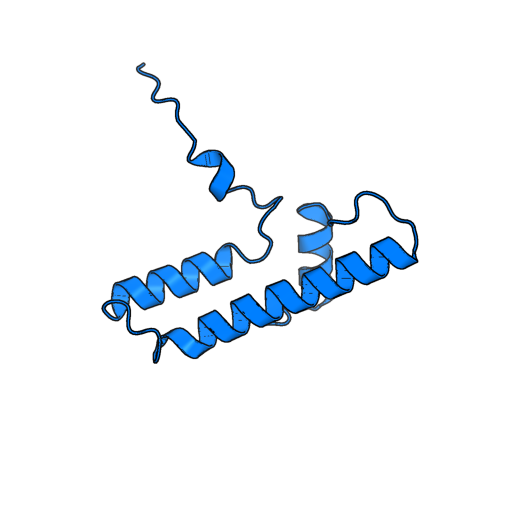 1 73 ? 2.196 1.477 12.713 1.00 71.12 73 ALA A C 1
ATOM 583 O O . ALA A 1 73 ? 2.326 0.441 12.064 1.00 71.12 73 ALA A O 1
ATOM 584 N N . GLU A 1 74 ? 2.052 1.474 14.040 1.00 72.06 74 GLU A N 1
ATOM 585 C CA . GLU A 1 74 ? 2.128 0.256 14.862 1.00 72.06 74 GLU A CA 1
ATOM 586 C C . GLU A 1 74 ? 1.022 -0.756 14.533 1.00 72.06 74 GLU A C 1
ATOM 588 O O . GLU A 1 74 ? 1.299 -1.935 14.319 1.00 72.06 74 GLU A O 1
ATOM 593 N N . GLU A 1 75 ? -0.236 -0.312 14.427 1.00 77.38 75 GLU A N 1
ATOM 594 C CA . GLU A 1 75 ? -1.342 -1.202 14.047 1.00 77.38 75 GLU A CA 1
ATOM 595 C C . GLU A 1 75 ? -1.126 -1.785 12.650 1.00 77.38 75 GLU A C 1
ATOM 597 O O . GLU A 1 75 ? -1.523 -2.916 12.363 1.00 77.38 75 GLU A O 1
ATOM 602 N N . ARG A 1 76 ? -0.477 -1.026 11.761 1.00 75.75 76 ARG A N 1
ATOM 603 C CA . ARG A 1 76 ? -0.167 -1.525 10.425 1.00 75.75 76 ARG A CA 1
ATOM 604 C C . ARG A 1 76 ? 0.885 -2.612 10.448 1.00 75.75 76 ARG A C 1
ATOM 606 O O . ARG A 1 76 ? 0.700 -3.625 9.777 1.00 75.75 76 ARG A O 1
ATOM 613 N N . GLU A 1 77 ? 1.959 -2.409 11.203 1.00 73.81 77 GLU A N 1
ATOM 614 C CA . GLU A 1 77 ? 2.999 -3.420 11.390 1.00 73.81 77 GLU A CA 1
ATOM 615 C C . GLU A 1 77 ? 2.424 -4.685 12.024 1.00 73.81 77 GLU A C 1
ATOM 617 O O . GLU A 1 77 ? 2.739 -5.787 11.576 1.00 73.81 77 GLU A O 1
ATOM 622 N N . GLN A 1 78 ? 1.507 -4.544 12.984 1.00 78.00 78 GLN A N 1
ATOM 623 C CA . GLN A 1 78 ? 0.788 -5.674 13.569 1.00 78.00 78 GLN A CA 1
ATOM 624 C C . GLN A 1 78 ? -0.067 -6.410 12.539 1.00 78.00 78 GLN A C 1
ATOM 626 O O . GLN A 1 78 ? -0.014 -7.633 12.488 1.00 78.00 78 GLN A O 1
ATOM 631 N N . ILE A 1 79 ? -0.813 -5.703 11.684 1.00 78.19 79 ILE A N 1
ATOM 632 C CA . ILE A 1 79 ? -1.620 -6.335 10.630 1.00 78.19 79 ILE A CA 1
ATOM 633 C C . ILE A 1 79 ? -0.725 -7.056 9.609 1.00 78.19 79 ILE A C 1
ATOM 635 O O . ILE A 1 79 ? -1.033 -8.181 9.225 1.00 78.19 79 ILE A O 1
ATOM 639 N N . ILE A 1 80 ? 0.392 -6.454 9.188 1.00 76.19 80 ILE A N 1
ATOM 640 C CA . ILE A 1 80 ? 1.352 -7.082 8.261 1.00 76.19 80 ILE A CA 1
ATOM 641 C C . ILE A 1 80 ? 1.996 -8.320 8.902 1.00 76.19 80 ILE A C 1
ATOM 643 O O . ILE A 1 80 ? 2.108 -9.369 8.268 1.00 76.19 80 ILE A O 1
ATOM 647 N N . THR A 1 81 ? 2.385 -8.220 10.172 1.00 75.25 81 THR A N 1
ATOM 648 C CA . THR A 1 81 ? 2.976 -9.330 10.927 1.00 75.25 81 THR A CA 1
ATOM 649 C C . THR A 1 81 ? 1.961 -10.453 11.142 1.00 75.25 81 THR A C 1
ATOM 651 O O . THR A 1 81 ? 2.292 -11.620 10.948 1.00 75.25 81 THR A O 1
ATOM 654 N N . ALA A 1 82 ? 0.709 -10.117 11.470 1.00 76.94 82 ALA A N 1
ATOM 655 C CA . ALA A 1 82 ? -0.382 -11.074 11.654 1.00 76.94 82 ALA A CA 1
ATOM 656 C C . ALA A 1 82 ? -0.742 -11.816 10.360 1.00 76.94 82 ALA A C 1
ATOM 658 O O . ALA A 1 82 ? -1.150 -12.973 10.404 1.00 76.94 82 ALA A O 1
ATOM 659 N N . LEU A 1 83 ? -0.557 -11.175 9.204 1.00 69.94 83 LEU A N 1
ATOM 660 C CA . LEU A 1 83 ? -0.712 -11.807 7.895 1.00 69.94 83 LEU A CA 1
ATOM 661 C C . LEU A 1 83 ? 0.464 -12.724 7.517 1.00 69.94 83 LEU A C 1
ATOM 663 O O . LEU A 1 83 ? 0.393 -13.404 6.495 1.00 69.94 83 LEU A O 1
ATOM 667 N N . GLY A 1 84 ? 1.536 -12.764 8.316 1.00 63.19 84 GLY A N 1
ATOM 668 C CA . GLY A 1 84 ? 2.736 -13.554 8.029 1.00 63.19 84 GLY A CA 1
ATOM 669 C C . GLY A 1 84 ? 3.586 -12.988 6.888 1.00 63.19 84 G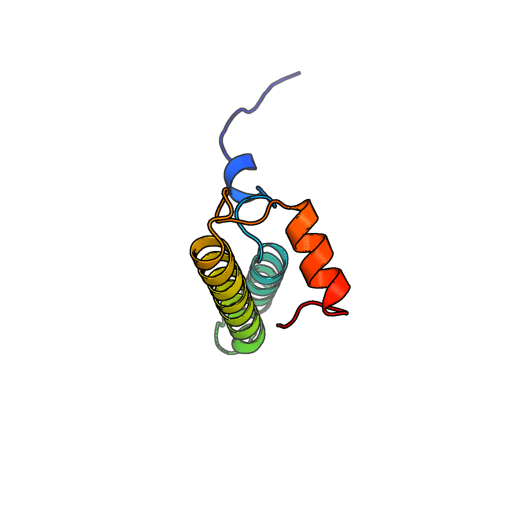LY A C 1
ATOM 670 O O . GLY A 1 84 ? 4.417 -13.698 6.327 1.00 63.19 84 GLY A O 1
ATOM 671 N N . GLY A 1 85 ? 3.373 -11.721 6.523 1.00 64.69 85 GLY A N 1
ATOM 672 C CA . GLY A 1 85 ? 4.046 -11.061 5.412 1.00 64.69 85 GLY A CA 1
ATOM 673 C C . GLY A 1 85 ? 3.204 -9.942 4.807 1.00 64.69 85 GLY A C 1
ATOM 674 O O . GLY A 1 85 ? 2.045 -9.726 5.161 1.00 64.69 85 GLY A O 1
ATOM 675 N N . LYS A 1 86 ? 3.790 -9.214 3.855 1.00 64.06 86 LYS A N 1
ATOM 676 C CA . LYS A 1 86 ? 3.042 -8.242 3.053 1.00 64.06 86 LYS A CA 1
ATOM 677 C C . LYS A 1 86 ? 2.044 -9.022 2.183 1.00 64.06 86 LYS A C 1
ATOM 679 O O . LYS A 1 86 ? 2.489 -9.863 1.405 1.00 64.06 86 LYS A O 1
ATOM 684 N N . PRO A 1 87 ? 0.722 -8.773 2.268 1.00 63.34 87 PRO A N 1
ATOM 685 C CA . PRO A 1 87 ? -0.286 -9.491 1.473 1.00 63.34 87 PRO A CA 1
ATOM 686 C C . PRO A 1 87 ? -0.269 -9.097 -0.020 1.00 63.34 87 PRO A C 1
ATOM 688 O O . PRO A 1 87 ? -1.269 -9.251 -0.723 1.00 63.34 87 PRO A O 1
ATOM 691 N N . TYR A 1 88 ? 0.838 -8.520 -0.490 1.00 63.34 88 TYR A N 1
ATOM 692 C CA . TYR A 1 88 ? 1.054 -7.955 -1.813 1.00 63.34 88 TYR A CA 1
ATOM 693 C C . TYR A 1 88 ? 2.466 -8.256 -2.308 1.00 63.34 88 TYR A C 1
ATOM 695 O O . TYR A 1 88 ? 3.431 -8.042 -1.543 1.00 63.34 88 TYR A O 1
#

Foldseek 3Di:
DDDDDDDPVVLVPCFPQVCVVLVVVLVVVCVVVVNPCVRSVVSVVLSVVLVVVQVVQLVVCVVVVHPPSGDGSVVSVVVQVVVVHRPD

Radius of gyration: 15.81 Å; chains: 1; bounding box: 44×39×33 Å

Sequence (88 aa):
MMAGKSSACKVRNVDINPCIEESDGSQKCLDAYNYDKSMCSAYFMRYKNCRKYWHGVMLQRRRDGVKPDMPTAEEREQIITALGGKPY